Protein AF-A0A397BBJ2-F1 (afdb_m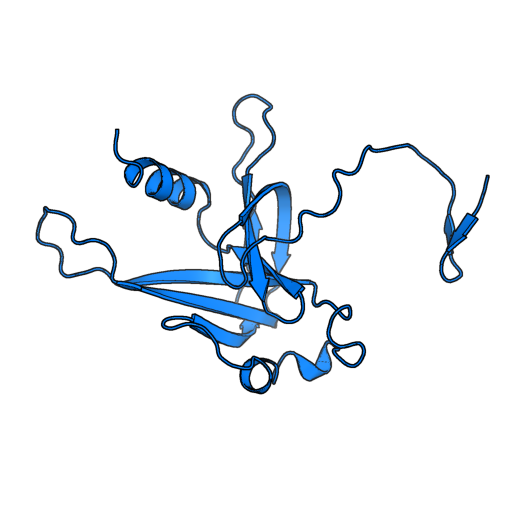onomer_lite)

Organism: Aphanomyces astaci (NCBI:txid112090)

Radius of gyration: 18.51 Å; chains: 1; bounding box: 41×56×40 Å

Structure (mmCIF, N/CA/C/O backbone):
data_AF-A0A397BBJ2-F1
#
_entry.id   AF-A0A397BBJ2-F1
#
loop_
_atom_site.group_PDB
_atom_site.id
_atom_site.type_symbol
_atom_site.label_atom_id
_atom_site.label_alt_id
_atom_site.label_comp_id
_atom_site.label_asym_id
_atom_site.label_entity_id
_atom_site.label_seq_id
_atom_site.pdbx_PDB_ins_code
_atom_site.Cartn_x
_atom_site.Cartn_y
_atom_site.Cartn_z
_atom_site.occupancy
_atom_site.B_iso_or_equiv
_atom_site.auth_seq_id
_atom_site.auth_comp_id
_atom_site.auth_asym_id
_atom_site.auth_atom_id
_atom_site.pdbx_PDB_model_num
ATOM 1 N N . ALA A 1 1 ? 27.939 -26.250 2.312 1.00 69.88 1 ALA A N 1
ATOM 2 C CA . ALA A 1 1 ? 27.450 -26.819 3.583 1.00 69.88 1 ALA A CA 1
ATOM 3 C C . ALA A 1 1 ? 25.948 -26.593 3.671 1.00 69.88 1 ALA A C 1
ATOM 5 O O . ALA A 1 1 ? 25.518 -25.466 3.434 1.00 69.88 1 ALA A O 1
ATOM 6 N N . ILE A 1 2 ? 25.177 -27.648 3.947 1.00 67.94 2 ILE A N 1
ATOM 7 C CA . ILE A 1 2 ? 23.738 -27.548 4.222 1.00 67.94 2 ILE A CA 1
ATOM 8 C C . ILE A 1 2 ? 23.591 -26.908 5.604 1.00 67.94 2 ILE A C 1
ATOM 10 O O . ILE A 1 2 ? 24.238 -27.350 6.552 1.00 67.94 2 ILE A O 1
ATOM 14 N N . LYS A 1 3 ? 22.797 -25.843 5.713 1.00 76.75 3 LYS A N 1
ATOM 15 C CA . LYS A 1 3 ? 22.460 -25.204 6.990 1.00 76.75 3 LYS A CA 1
ATOM 16 C C . LYS A 1 3 ? 20.974 -25.380 7.251 1.00 76.75 3 LYS A C 1
ATOM 18 O O . LYS A 1 3 ? 20.169 -25.153 6.354 1.00 76.75 3 LYS A O 1
ATOM 23 N N . ASN A 1 4 ? 20.618 -25.762 8.470 1.00 69.50 4 ASN A N 1
ATOM 24 C CA . ASN A 1 4 ? 19.226 -25.789 8.894 1.00 69.50 4 ASN A CA 1
ATOM 25 C C . ASN A 1 4 ? 18.835 -24.394 9.407 1.00 69.50 4 ASN A C 1
ATOM 27 O O . ASN A 1 4 ? 19.486 -23.870 10.311 1.00 69.50 4 ASN A O 1
ATOM 31 N N . VAL A 1 5 ? 17.817 -23.778 8.803 1.00 64.94 5 VAL A N 1
ATOM 32 C CA . VAL A 1 5 ? 17.257 -22.489 9.236 1.00 64.94 5 VAL A CA 1
ATOM 33 C C . VAL A 1 5 ? 15.752 -22.665 9.383 1.00 64.94 5 VAL A C 1
ATOM 35 O O . VAL A 1 5 ? 15.060 -22.918 8.400 1.00 64.94 5 VAL A O 1
ATOM 38 N N . GLY A 1 6 ? 15.244 -22.576 10.615 1.00 69.44 6 GLY A N 1
ATOM 39 C CA . GLY A 1 6 ? 13.812 -22.731 10.894 1.00 69.44 6 GLY A CA 1
ATOM 40 C C . GLY A 1 6 ? 13.233 -24.087 10.469 1.00 69.44 6 GLY A C 1
ATOM 41 O O . GLY A 1 6 ? 12.090 -24.143 10.031 1.00 69.44 6 GLY A O 1
ATOM 42 N N . GLY A 1 7 ? 14.022 -25.168 10.529 1.00 67.94 7 GLY A N 1
ATOM 43 C CA . GLY A 1 7 ? 13.600 -26.507 10.102 1.00 67.94 7 GLY A CA 1
ATOM 44 C C . GLY A 1 7 ? 13.775 -26.785 8.605 1.00 67.94 7 GLY A C 1
ATOM 45 O O . GLY A 1 7 ? 13.580 -27.920 8.177 1.00 67.94 7 GLY A O 1
ATOM 46 N N . ILE A 1 8 ? 14.195 -25.797 7.808 1.00 57.84 8 ILE A N 1
ATOM 47 C CA . ILE A 1 8 ? 14.436 -25.959 6.371 1.00 57.84 8 ILE A CA 1
ATOM 48 C C . ILE A 1 8 ? 15.926 -26.189 6.131 1.00 57.84 8 ILE A C 1
ATOM 50 O O . ILE A 1 8 ? 16.771 -25.371 6.503 1.00 57.84 8 ILE A O 1
ATOM 54 N N 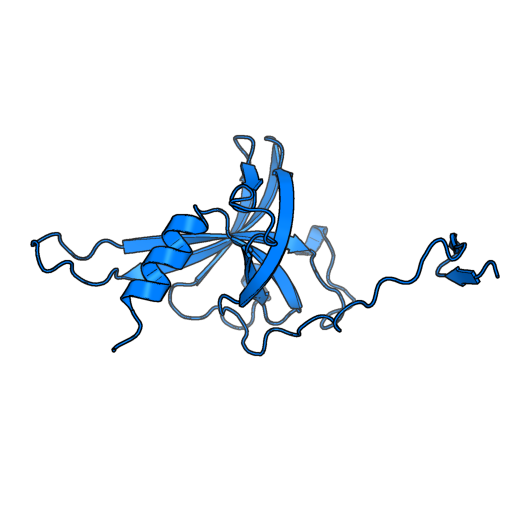. ASN A 1 9 ? 16.251 -27.298 5.466 1.00 71.88 9 ASN A N 1
ATOM 55 C CA . ASN A 1 9 ? 17.603 -27.566 4.993 1.00 71.88 9 ASN A CA 1
ATOM 56 C C . ASN A 1 9 ? 17.900 -26.684 3.778 1.00 71.88 9 ASN A C 1
ATOM 58 O O . ASN A 1 9 ? 17.388 -26.906 2.683 1.00 71.88 9 ASN A O 1
ATOM 62 N N . MET A 1 10 ? 18.740 -25.675 3.975 1.00 67.56 10 MET A N 1
ATOM 63 C CA . MET A 1 10 ? 19.158 -24.740 2.940 1.00 67.56 10 MET A CA 1
ATOM 64 C C . MET A 1 10 ? 20.553 -25.096 2.429 1.00 67.56 10 MET A C 1
ATOM 66 O O . MET A 1 10 ? 21.493 -25.265 3.209 1.00 67.56 10 MET A O 1
ATOM 70 N N . THR A 1 11 ? 20.707 -25.153 1.106 1.00 81.69 11 THR A N 1
ATOM 71 C CA . THR A 1 11 ? 22.013 -25.266 0.443 1.00 81.69 11 THR A CA 1
ATOM 72 C C . THR A 1 11 ? 22.393 -23.911 -0.141 1.00 81.69 11 THR A C 1
ATOM 74 O O . THR A 1 11 ? 21.579 -23.260 -0.790 1.00 81.69 11 THR A O 1
ATOM 77 N N . LEU A 1 12 ? 23.631 -23.469 0.088 1.00 76.06 12 LEU A N 1
ATOM 78 C CA . LEU A 1 12 ? 24.152 -22.245 -0.521 1.00 76.06 12 LEU A CA 1
ATOM 79 C C . LEU A 1 12 ? 24.271 -22.438 -2.042 1.00 76.06 12 LEU A C 1
ATOM 81 O O . LEU A 1 12 ? 25.180 -23.127 -2.493 1.00 76.06 12 LEU A O 1
ATOM 85 N N . VAL A 1 13 ? 23.376 -21.815 -2.810 1.00 77.88 13 VAL A N 1
ATOM 86 C CA . VAL A 1 13 ? 23.374 -21.863 -4.288 1.00 77.88 13 VAL A CA 1
ATOM 87 C C . VAL A 1 13 ? 24.078 -20.668 -4.941 1.00 77.88 13 VAL A C 1
ATOM 89 O O . VAL A 1 13 ? 24.382 -20.697 -6.126 1.00 77.88 13 VAL A O 1
ATOM 92 N N . GLY A 1 14 ? 24.377 -19.620 -4.172 1.00 64.00 14 GLY A N 1
ATOM 93 C CA . GLY A 1 14 ? 25.063 -18.425 -4.654 1.00 64.00 14 GLY A CA 1
ATOM 94 C C . GLY A 1 14 ? 25.200 -17.378 -3.555 1.00 64.00 14 GLY A C 1
ATOM 95 O O . GLY A 1 14 ? 24.486 -17.416 -2.553 1.00 64.00 14 GLY A O 1
ATOM 96 N N . ARG A 1 15 ? 26.141 -16.446 -3.726 1.00 69.12 15 ARG A N 1
ATOM 97 C CA . ARG A 1 15 ? 26.274 -15.268 -2.864 1.00 69.12 15 ARG A CA 1
ATOM 98 C C . ARG A 1 15 ? 25.802 -14.057 -3.648 1.00 69.12 15 ARG A C 1
ATOM 100 O O . ARG A 1 15 ? 26.448 -13.663 -4.610 1.00 69.12 15 ARG A O 1
ATOM 107 N N . VAL A 1 16 ? 24.688 -13.481 -3.222 1.00 55.66 16 VAL A N 1
ATOM 108 C CA . VAL A 1 16 ? 24.248 -12.175 -3.702 1.00 55.66 16 VAL A CA 1
ATOM 109 C C . VAL A 1 16 ? 24.653 -11.170 -2.629 1.00 55.66 16 VAL A C 1
ATOM 111 O O . VAL A 1 16 ? 24.236 -11.347 -1.482 1.00 55.66 16 VAL A O 1
ATOM 114 N N . PRO A 1 17 ? 25.481 -10.157 -2.933 1.00 57.28 17 PRO A N 1
ATOM 115 C CA . PRO A 1 17 ? 25.671 -9.044 -2.020 1.00 57.28 17 PRO A CA 1
ATOM 116 C C . PRO A 1 17 ? 24.319 -8.347 -1.861 1.00 57.28 17 PRO A C 1
ATOM 118 O O . PRO A 1 17 ? 23.848 -7.641 -2.749 1.00 57.28 17 PRO A O 1
ATOM 121 N N . VAL A 1 18 ? 23.655 -8.616 -0.741 1.00 48.41 18 VAL A N 1
ATOM 122 C CA . VAL A 1 18 ? 22.422 -7.931 -0.376 1.00 48.41 18 VAL A CA 1
ATOM 123 C C . VAL A 1 18 ? 22.856 -6.619 0.252 1.00 48.41 18 VAL A C 1
ATOM 125 O O . VAL A 1 18 ? 23.469 -6.618 1.320 1.00 48.41 18 VAL A O 1
ATOM 128 N N . ALA A 1 19 ? 22.582 -5.499 -0.418 1.00 54.66 19 ALA A N 1
ATOM 129 C CA . ALA A 1 19 ? 22.616 -4.215 0.264 1.00 54.66 19 ALA A CA 1
ATOM 130 C C . ALA A 1 19 ? 21.663 -4.335 1.460 1.00 54.66 19 ALA A C 1
ATOM 132 O O . ALA A 1 19 ? 20.501 -4.701 1.273 1.00 54.66 19 ALA A O 1
ATOM 133 N N . VAL A 1 20 ? 22.190 -4.129 2.671 1.00 50.03 20 VAL A N 1
ATOM 134 C CA . VAL A 1 20 ? 21.449 -4.176 3.942 1.00 50.03 20 VAL A CA 1
ATOM 135 C C . VAL A 1 20 ? 20.073 -3.537 3.731 1.00 50.03 20 VAL A C 1
ATOM 137 O O . VAL A 1 20 ? 20.032 -2.481 3.090 1.00 50.03 20 VAL A O 1
ATOM 140 N N . PRO A 1 21 ? 18.959 -4.149 4.189 1.00 49.75 21 PRO A N 1
ATOM 141 C CA . PRO A 1 21 ? 17.642 -3.560 4.003 1.00 49.75 21 PRO A CA 1
ATOM 142 C C . PRO A 1 21 ? 17.692 -2.120 4.499 1.00 49.75 21 PRO A C 1
ATOM 144 O O . PRO A 1 21 ? 17.978 -1.856 5.664 1.00 49.75 21 PRO A O 1
ATOM 147 N N . ILE A 1 22 ? 17.504 -1.195 3.562 1.00 50.03 22 ILE A N 1
ATOM 148 C CA . ILE A 1 22 ? 17.453 0.233 3.830 1.00 50.03 22 ILE A CA 1
ATOM 149 C C . ILE A 1 22 ? 16.234 0.424 4.717 1.00 50.03 22 ILE A C 1
ATOM 151 O O . ILE A 1 22 ? 15.109 0.420 4.218 1.00 50.03 22 ILE A O 1
ATOM 155 N N . THR A 1 23 ? 16.442 0.540 6.027 1.00 50.97 23 THR A N 1
ATOM 156 C CA . THR A 1 23 ? 15.413 1.059 6.918 1.00 50.97 23 THR A CA 1
ATOM 157 C C . THR A 1 23 ? 15.077 2.447 6.376 1.00 50.97 23 THR A C 1
ATOM 159 O O . THR A 1 23 ? 15.965 3.306 6.354 1.00 50.97 23 THR A O 1
ATOM 162 N N . PRO A 1 24 ? 13.869 2.691 5.838 1.00 54.56 24 PRO A N 1
ATOM 163 C CA . PRO A 1 24 ? 13.501 4.021 5.404 1.00 54.56 24 PRO A CA 1
ATOM 164 C C . PRO A 1 24 ? 13.671 4.958 6.589 1.00 54.56 24 PRO A C 1
ATOM 166 O O . PRO A 1 24 ? 13.173 4.730 7.687 1.00 54.56 24 PRO A O 1
ATOM 169 N N . THR A 1 25 ? 14.420 6.024 6.348 1.00 61.22 25 THR A N 1
ATOM 170 C CA . THR A 1 25 ? 14.823 6.984 7.374 1.00 61.22 25 THR A CA 1
ATOM 171 C C . THR A 1 25 ? 13.649 7.812 7.899 1.00 61.22 25 THR A C 1
ATOM 173 O O . THR A 1 25 ? 13.814 8.547 8.870 1.00 61.22 25 THR A O 1
ATOM 176 N N . LYS A 1 26 ? 12.463 7.710 7.274 1.00 83.00 26 LYS A N 1
ATOM 177 C CA . LYS A 1 26 ? 11.233 8.414 7.653 1.00 83.00 26 LYS A CA 1
ATOM 178 C C . LYS A 1 26 ? 9.993 7.543 7.421 1.00 83.00 26 LYS A C 1
ATOM 180 O O . LYS A 1 26 ? 9.799 7.012 6.328 1.00 83.00 26 LYS A O 1
ATOM 185 N N . LEU A 1 27 ? 9.139 7.457 8.439 1.00 89.94 27 LEU A N 1
ATOM 186 C CA . LEU A 1 27 ? 7.821 6.822 8.356 1.00 89.94 27 LEU A CA 1
ATOM 187 C C . LEU A 1 27 ? 6.884 7.652 7.475 1.00 89.94 27 LEU A C 1
ATOM 189 O O . LEU A 1 27 ? 6.979 8.881 7.458 1.00 89.94 27 LEU A O 1
ATOM 193 N N . TYR A 1 28 ? 5.981 6.989 6.751 1.00 90.94 28 TYR A N 1
ATOM 194 C CA . TYR A 1 28 ? 5.006 7.626 5.855 1.00 90.94 28 TYR A CA 1
ATOM 195 C C . TYR A 1 28 ? 5.633 8.555 4.801 1.00 90.94 28 TYR A C 1
ATOM 197 O O . TYR A 1 28 ? 4.994 9.484 4.302 1.00 90.94 28 TYR A O 1
ATOM 205 N N . ALA A 1 29 ? 6.894 8.304 4.446 1.00 90.44 29 ALA A N 1
ATOM 206 C CA . ALA A 1 29 ? 7.622 9.038 3.426 1.00 90.44 29 ALA A CA 1
ATOM 207 C C . ALA A 1 29 ? 7.954 8.109 2.247 1.00 90.44 29 ALA A C 1
ATOM 209 O O . ALA A 1 29 ? 8.479 7.014 2.470 1.00 90.44 29 ALA A O 1
ATOM 210 N N . PRO A 1 30 ? 7.674 8.526 0.999 1.00 90.00 30 PRO A N 1
ATOM 211 C CA . PRO A 1 30 ? 8.078 7.790 -0.193 1.00 90.00 30 PRO A CA 1
ATOM 212 C C . PRO A 1 30 ? 9.587 7.552 -0.233 1.00 90.00 30 PRO A C 1
ATOM 214 O O . PRO A 1 30 ? 10.377 8.493 -0.153 1.00 90.00 30 PRO A O 1
ATOM 217 N N . ASN A 1 31 ? 9.975 6.292 -0.393 1.00 89.00 31 ASN A N 1
ATOM 218 C CA . ASN A 1 31 ? 11.343 5.863 -0.622 1.00 89.00 31 ASN A CA 1
ATOM 219 C C . ASN A 1 31 ? 11.456 5.221 -2.010 1.00 89.00 31 ASN A C 1
ATOM 221 O O . ASN A 1 31 ? 10.629 4.385 -2.392 1.00 89.00 31 ASN A O 1
ATOM 225 N N . LEU A 1 32 ? 12.477 5.624 -2.766 1.00 87.56 32 LEU A N 1
ATOM 226 C CA . LEU A 1 32 ? 12.770 5.071 -4.082 1.00 87.56 32 LEU A CA 1
ATOM 227 C C . LEU A 1 32 ? 13.670 3.853 -3.919 1.00 87.56 32 LEU A C 1
ATOM 229 O O . LEU A 1 32 ? 14.759 3.938 -3.357 1.00 87.56 32 LEU A O 1
ATOM 233 N N . VAL A 1 33 ? 13.223 2.720 -4.445 1.00 84.94 33 VAL A N 1
ATOM 234 C CA . VAL A 1 33 ? 13.967 1.461 -4.393 1.00 84.94 33 VAL A CA 1
ATOM 235 C C . VAL A 1 33 ? 14.233 0.953 -5.798 1.00 84.94 33 VAL A C 1
ATOM 237 O O . VAL A 1 33 ? 13.347 0.959 -6.653 1.00 84.94 33 VAL A O 1
ATOM 240 N N . ILE A 1 34 ? 15.457 0.491 -6.033 1.00 83.50 34 ILE A N 1
ATOM 241 C CA . ILE A 1 34 ? 15.824 -0.173 -7.279 1.00 83.50 34 ILE A CA 1
ATOM 242 C C . ILE A 1 34 ? 15.307 -1.610 -7.209 1.00 83.50 34 ILE A C 1
ATOM 244 O O . ILE A 1 34 ? 15.782 -2.406 -6.401 1.00 83.50 34 ILE A O 1
ATOM 248 N N . ARG A 1 35 ? 14.308 -1.939 -8.028 1.00 77.75 35 ARG A N 1
ATOM 249 C CA . ARG A 1 35 ? 13.703 -3.274 -8.084 1.00 77.75 35 ARG A CA 1
ATOM 250 C C . ARG A 1 35 ? 12.940 -3.485 -9.382 1.00 77.75 35 ARG A C 1
ATOM 252 O O . ARG A 1 35 ? 12.398 -2.533 -9.935 1.00 77.75 35 ARG A O 1
ATOM 259 N N . ASN A 1 36 ? 12.815 -4.740 -9.797 1.00 79.19 36 ASN A N 1
ATOM 260 C CA . ASN A 1 36 ? 11.907 -5.160 -10.860 1.00 79.19 36 ASN A CA 1
ATOM 261 C C . ASN A 1 36 ? 10.798 -6.015 -10.243 1.00 79.19 36 ASN A C 1
ATOM 263 O O . ASN A 1 36 ? 11.090 -7.065 -9.670 1.00 79.19 36 ASN A O 1
ATOM 267 N N . VAL A 1 37 ? 9.551 -5.549 -10.302 1.00 75.81 37 VAL A N 1
ATOM 268 C CA . VAL A 1 37 ? 8.408 -6.293 -9.765 1.00 75.81 37 VAL A CA 1
ATOM 269 C C . VAL A 1 37 ? 7.269 -6.331 -10.768 1.00 75.81 37 VAL A C 1
ATOM 271 O O . VAL A 1 37 ? 6.950 -5.329 -11.403 1.00 75.81 37 VAL A O 1
ATOM 274 N N . ASN A 1 38 ? 6.640 -7.497 -10.858 1.00 83.31 38 ASN A N 1
ATOM 275 C CA . ASN A 1 38 ? 5.343 -7.696 -11.479 1.00 83.31 38 ASN A CA 1
ATOM 276 C C . ASN A 1 38 ? 4.560 -8.650 -10.577 1.00 83.31 38 ASN A C 1
ATOM 278 O O . ASN A 1 38 ? 4.861 -9.842 -10.527 1.00 83.31 38 ASN A O 1
ATOM 282 N N . PHE A 1 39 ? 3.607 -8.120 -9.814 1.00 84.06 39 PHE A N 1
ATOM 283 C CA . PHE A 1 39 ? 2.711 -8.944 -9.012 1.00 84.06 39 PHE A CA 1
ATOM 284 C C . PHE A 1 39 ? 1.265 -8.498 -9.166 1.00 84.06 39 PHE A C 1
ATOM 286 O O . PHE A 1 39 ? 0.966 -7.320 -9.369 1.00 84.06 39 PHE A O 1
ATOM 293 N N . ILE A 1 40 ? 0.370 -9.475 -9.055 1.00 87.31 40 ILE A N 1
ATOM 294 C CA . ILE A 1 40 ? -1.064 -9.302 -9.249 1.00 87.31 40 ILE A CA 1
ATOM 295 C C . ILE A 1 40 ? -1.763 -9.642 -7.942 1.00 87.31 40 ILE A C 1
ATOM 297 O O . ILE A 1 40 ? -1.695 -10.775 -7.467 1.00 87.31 40 ILE A O 1
ATOM 301 N N . TRP A 1 41 ? -2.476 -8.670 -7.387 1.00 90.19 41 TRP A N 1
ATOM 302 C CA . TRP A 1 41 ? -3.489 -8.931 -6.377 1.00 90.19 41 TRP A CA 1
ATOM 303 C C . TRP A 1 41 ? -4.784 -9.290 -7.082 1.00 90.19 41 TRP A C 1
ATOM 305 O O . TRP A 1 41 ? -5.312 -8.483 -7.844 1.00 90.19 41 TRP A O 1
ATOM 315 N N . LYS A 1 42 ? -5.288 -10.499 -6.847 1.00 92.75 42 LYS A N 1
ATOM 316 C CA . LYS A 1 42 ? -6.488 -10.979 -7.527 1.00 92.75 42 LYS A CA 1
ATOM 317 C C . LYS A 1 42 ? -7.750 -10.315 -6.991 1.00 92.75 42 LYS A C 1
ATOM 319 O O . LYS A 1 42 ? -7.854 -9.979 -5.808 1.00 92.75 42 LYS A O 1
ATOM 324 N N . ALA A 1 43 ? -8.733 -10.153 -7.870 1.00 93.56 43 ALA A N 1
ATOM 325 C CA . ALA A 1 43 ? -10.090 -9.827 -7.472 1.00 93.56 43 ALA A CA 1
ATOM 326 C C . ALA A 1 43 ? -10.557 -10.807 -6.382 1.00 93.56 43 ALA A C 1
ATOM 328 O O . ALA A 1 43 ? -10.259 -12.000 -6.407 1.00 93.56 43 ALA A O 1
ATOM 329 N N . GLY A 1 44 ? -11.256 -10.287 -5.380 1.00 92.31 44 GLY A N 1
ATOM 330 C CA . GLY A 1 44 ? -11.661 -11.044 -4.205 1.00 92.31 44 GLY A CA 1
ATOM 331 C C . GLY A 1 44 ? -10.596 -11.140 -3.110 1.00 92.31 44 GLY A C 1
ATOM 332 O O . GLY A 1 44 ? -10.963 -11.464 -1.983 1.00 92.31 44 GLY A O 1
ATOM 333 N N . SER A 1 45 ? -9.322 -10.815 -3.348 1.00 92.56 45 SER A N 1
ATOM 334 C CA . SER A 1 45 ? -8.322 -10.768 -2.274 1.00 92.56 45 SER A CA 1
ATOM 335 C C . SER A 1 45 ? -8.602 -9.620 -1.298 1.00 92.56 45 SER A C 1
ATOM 337 O O . SER A 1 45 ? -9.098 -8.555 -1.678 1.00 92.56 45 SER A O 1
ATOM 339 N N . ARG A 1 46 ? -8.279 -9.829 -0.017 1.00 94.25 46 ARG A N 1
ATOM 340 C CA . ARG A 1 46 ? -8.286 -8.763 0.991 1.00 94.25 46 ARG A CA 1
ATOM 341 C C . ARG A 1 46 ? -6.977 -7.985 0.883 1.00 94.25 46 ARG A C 1
ATOM 343 O O . ARG A 1 46 ? -5.923 -8.567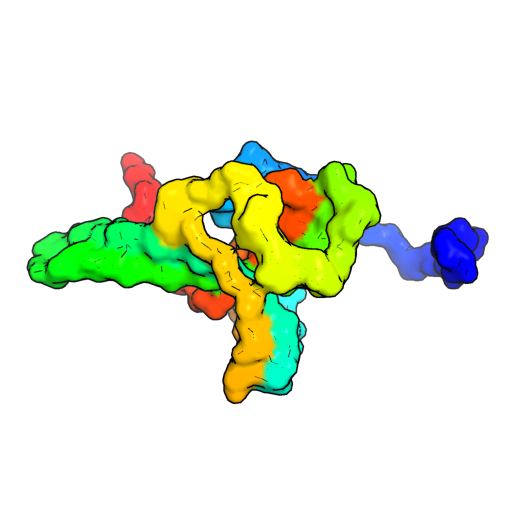 1.094 1.00 94.25 46 ARG A O 1
ATOM 350 N N . ALA A 1 47 ? -7.064 -6.703 0.558 1.00 94.88 47 ALA A N 1
ATOM 351 C CA . ALA A 1 47 ? -5.937 -5.790 0.445 1.00 94.88 47 ALA A CA 1
ATOM 352 C C . ALA A 1 47 ? -5.970 -4.749 1.565 1.00 94.88 47 ALA A C 1
ATOM 354 O O . ALA A 1 47 ? -7.037 -4.352 2.037 1.00 94.88 47 ALA A O 1
ATOM 355 N N . PHE A 1 48 ? -4.786 -4.285 1.944 1.00 96.56 48 PHE A N 1
ATOM 356 C CA . PHE A 1 48 ? -4.580 -3.265 2.965 1.00 96.56 48 PHE A CA 1
ATOM 357 C C . PHE A 1 48 ? -3.904 -2.075 2.302 1.00 96.56 48 PHE A C 1
ATOM 359 O O . PHE A 1 48 ? -2.852 -2.238 1.682 1.00 96.56 48 PHE A O 1
ATOM 366 N N . ILE A 1 49 ? -4.538 -0.911 2.346 1.00 96.88 49 ILE A N 1
ATOM 367 C CA . ILE A 1 49 ? -4.177 0.228 1.508 1.00 96.88 49 ILE A CA 1
ATOM 368 C C . ILE A 1 49 ? -3.970 1.454 2.380 1.00 96.88 49 ILE A C 1
ATOM 370 O O . ILE A 1 49 ? -4.858 1.845 3.134 1.00 96.88 49 ILE A O 1
ATOM 374 N N . LEU A 1 50 ? -2.818 2.094 2.208 1.00 96.94 50 LEU A N 1
ATOM 375 C CA . LEU A 1 50 ? -2.596 3.463 2.640 1.00 96.94 50 LEU A CA 1
ATOM 376 C C . LEU A 1 50 ? -2.935 4.410 1.495 1.00 96.94 50 LEU A C 1
ATOM 378 O O . LEU A 1 50 ? -2.522 4.214 0.352 1.00 96.94 50 LEU A O 1
ATOM 382 N N . THR A 1 51 ? -3.689 5.449 1.809 1.00 95.88 51 THR A N 1
ATOM 383 C CA . THR A 1 51 ? -4.043 6.516 0.884 1.00 95.88 51 THR A CA 1
ATOM 384 C C . THR A 1 51 ? -3.489 7.820 1.428 1.00 95.88 51 THR A C 1
ATOM 386 O O . THR A 1 51 ? -3.729 8.145 2.585 1.00 95.88 51 THR A O 1
ATOM 389 N N . ARG A 1 52 ? -2.788 8.581 0.589 1.00 93.38 52 ARG A N 1
ATOM 390 C CA . ARG A 1 52 ? -2.370 9.954 0.870 1.00 93.38 52 ARG A CA 1
ATOM 391 C C . ARG A 1 52 ? -3.140 10.897 -0.043 1.00 93.38 52 ARG A C 1
ATOM 393 O O . ARG A 1 52 ? -3.037 10.800 -1.264 1.00 93.38 52 ARG A O 1
ATOM 400 N N . GLU A 1 53 ? -3.891 11.814 0.543 1.00 91.25 53 GLU A N 1
ATOM 401 C CA . GLU A 1 53 ? -4.578 12.891 -0.160 1.00 91.25 53 GLU A CA 1
ATOM 402 C C . GLU A 1 53 ? -3.901 14.221 0.154 1.00 91.25 53 GLU A C 1
ATOM 404 O O . GLU A 1 53 ? -3.736 14.595 1.314 1.00 91.25 53 GLU A O 1
ATOM 409 N N . GLN A 1 54 ? -3.495 14.931 -0.895 1.00 82.75 54 GLN A N 1
ATOM 410 C CA . GLN A 1 54 ? -2.858 16.240 -0.795 1.00 82.75 54 GLN A CA 1
ATOM 411 C C . GLN A 1 54 ? -3.510 17.216 -1.757 1.00 82.75 54 GLN A C 1
ATOM 413 O O . GLN A 1 54 ? -4.000 16.834 -2.821 1.00 82.75 54 GLN A O 1
ATOM 418 N N . GLU A 1 55 ? -3.474 18.491 -1.402 1.00 74.06 55 GLU A N 1
ATOM 419 C CA . GLU A 1 55 ? -3.796 19.554 -2.338 1.00 74.06 55 GLU A CA 1
ATOM 420 C C . GLU A 1 55 ? -2.680 19.634 -3.389 1.00 74.06 55 GLU A C 1
ATOM 422 O O . GLU A 1 55 ? -1.496 19.720 -3.056 1.00 74.06 55 GLU A O 1
ATOM 427 N N . GLY A 1 56 ? -3.035 19.497 -4.667 1.00 63.75 56 GLY A N 1
ATOM 428 C CA . GLY A 1 56 ? -2.074 19.627 -5.754 1.00 63.75 56 GLY A CA 1
ATOM 429 C C . GLY A 1 56 ? -1.575 21.063 -5.860 1.00 63.75 56 GLY A C 1
ATOM 430 O O . GLY A 1 56 ? -2.308 22.009 -5.568 1.00 63.75 56 GLY A O 1
ATOM 431 N N . LYS A 1 57 ? -0.329 21.241 -6.314 1.00 55.00 57 LYS A N 1
ATOM 432 C CA . LYS A 1 57 ? 0.158 22.575 -6.681 1.00 55.00 57 LYS A CA 1
ATOM 433 C C . LYS A 1 57 ? -0.767 23.158 -7.752 1.00 55.00 57 LYS A C 1
ATOM 435 O O . LYS A 1 57 ? -1.055 22.489 -8.742 1.00 55.00 57 LYS A O 1
ATOM 440 N N . ARG A 1 58 ? -1.212 24.399 -7.547 1.00 50.09 58 ARG A N 1
ATOM 441 C CA . ARG A 1 58 ? -1.967 25.172 -8.538 1.00 50.09 58 ARG A CA 1
ATOM 442 C C . ARG A 1 58 ? -1.131 25.243 -9.816 1.00 50.09 58 ARG A C 1
ATOM 444 O O . ARG A 1 58 ? -0.038 25.801 -9.795 1.00 50.09 58 ARG A O 1
ATOM 451 N N . CYS A 1 59 ? -1.610 24.651 -10.904 1.00 47.41 59 CYS A N 1
ATOM 452 C CA . CYS A 1 59 ? -1.041 24.929 -12.215 1.00 47.41 59 CYS A CA 1
ATOM 453 C C . CYS A 1 59 ? -1.376 26.391 -12.549 1.00 47.41 59 CYS A C 1
ATOM 455 O O . CYS A 1 59 ? -2.506 26.820 -12.320 1.00 47.41 59 CYS A O 1
ATOM 457 N N . GLU A 1 60 ? -0.419 27.163 -13.074 1.00 48.81 60 GLU A N 1
ATOM 458 C CA . GLU A 1 60 ? -0.627 28.573 -13.471 1.00 48.81 60 GLU A CA 1
ATOM 459 C C . GLU A 1 60 ? -1.799 28.741 -14.459 1.00 48.81 60 GLU A C 1
ATOM 461 O O . GLU A 1 60 ? -2.413 29.800 -14.549 1.00 48.81 60 GLU A O 1
ATOM 466 N N . SER A 1 61 ? -2.188 27.657 -15.128 1.00 50.56 61 SER A N 1
ATOM 467 C CA . SER A 1 61 ? -3.365 27.540 -15.982 1.00 50.56 61 SER A CA 1
ATOM 468 C C . SER A 1 61 ? -4.667 27.311 -15.197 1.00 50.56 61 SER A C 1
ATOM 470 O O . SER A 1 61 ? -5.327 26.310 -15.426 1.00 50.56 61 SER A O 1
ATOM 472 N N . GLY A 1 62 ? -5.037 28.193 -14.262 1.00 46.00 62 GLY A N 1
ATOM 473 C CA . GLY A 1 62 ? -6.425 28.397 -13.788 1.00 46.00 62 GLY A CA 1
ATOM 474 C C . GLY A 1 62 ? -7.224 27.224 -13.181 1.00 46.00 62 GLY A C 1
ATOM 475 O O . GLY A 1 62 ? -8.329 27.457 -12.698 1.00 46.00 62 GLY A O 1
ATOM 476 N N . ASP A 1 63 ? -6.705 25.999 -13.163 1.00 53.53 63 ASP A N 1
ATOM 477 C CA . ASP A 1 63 ? -7.434 24.809 -12.735 1.00 53.53 63 ASP A CA 1
ATOM 478 C C . ASP A 1 63 ? -7.459 24.779 -11.200 1.00 53.53 63 ASP A C 1
ATOM 480 O O . ASP A 1 63 ? -6.414 24.806 -10.536 1.00 53.53 63 ASP A O 1
ATOM 484 N N . ALA A 1 64 ? -8.661 24.817 -10.620 1.00 51.00 64 ALA A N 1
ATOM 485 C CA . ALA A 1 64 ? -8.858 24.823 -9.173 1.00 51.00 64 ALA A CA 1
ATOM 486 C C . ALA A 1 64 ? -8.107 23.642 -8.533 1.00 51.00 64 ALA A C 1
ATOM 488 O O . ALA A 1 64 ? -8.150 22.530 -9.057 1.00 51.00 64 ALA A O 1
ATOM 489 N N . GLY A 1 65 ? -7.403 23.900 -7.421 1.00 54.25 65 GLY A N 1
ATOM 490 C CA . GLY A 1 65 ? -6.450 22.992 -6.769 1.00 54.25 65 GLY A CA 1
ATOM 491 C C . GLY A 1 65 ? -6.854 21.520 -6.835 1.00 54.25 65 GLY A C 1
ATOM 492 O O . GLY A 1 65 ? -7.693 21.040 -6.072 1.00 54.25 65 GLY A O 1
ATOM 493 N N . ARG A 1 66 ? -6.260 20.782 -7.777 1.00 64.38 66 ARG A N 1
ATOM 494 C CA . ARG A 1 66 ? -6.594 19.377 -8.001 1.00 64.38 66 ARG A CA 1
ATOM 495 C C . ARG A 1 66 ? -6.095 18.563 -6.813 1.00 64.38 66 ARG A C 1
ATOM 497 O O . ARG A 1 66 ? -4.890 18.454 -6.610 1.00 64.38 66 ARG A O 1
ATOM 504 N N . ARG A 1 67 ? -6.995 17.956 -6.033 1.00 70.44 67 ARG A N 1
ATOM 505 C CA . ARG A 1 67 ? -6.603 16.991 -4.991 1.00 70.44 67 ARG A CA 1
ATOM 506 C C . ARG A 1 67 ? -5.891 15.807 -5.649 1.00 70.44 67 ARG A C 1
ATOM 508 O O . ARG A 1 67 ? -6.462 15.133 -6.508 1.00 70.44 67 ARG A O 1
ATOM 515 N N . VAL A 1 68 ? -4.646 15.556 -5.256 1.00 81.88 68 VAL A N 1
ATOM 516 C CA . VAL A 1 68 ? -3.859 14.404 -5.703 1.00 81.88 68 VAL A CA 1
ATOM 517 C C . VAL A 1 68 ? -4.035 13.286 -4.686 1.00 81.88 68 VAL A C 1
ATOM 519 O O . VAL A 1 68 ? -3.792 13.473 -3.493 1.00 81.88 68 VAL A O 1
ATOM 522 N N . LYS A 1 69 ? -4.471 12.121 -5.169 1.00 89.81 69 LYS A N 1
ATOM 523 C CA . LYS A 1 69 ? -4.665 10.912 -4.370 1.00 89.81 69 LYS A CA 1
ATOM 524 C C . LYS A 1 69 ? -3.627 9.869 -4.756 1.00 89.81 69 LYS A C 1
ATOM 526 O O . LYS A 1 69 ? -3.630 9.364 -5.876 1.00 89.81 69 LYS A O 1
ATOM 531 N N . GLU A 1 70 ? -2.756 9.539 -3.817 1.00 92.81 70 GLU A N 1
ATOM 532 C CA . GLU A 1 70 ? -1.753 8.487 -3.942 1.00 92.81 70 GLU A CA 1
ATOM 533 C C . GLU A 1 70 ? -2.200 7.274 -3.132 1.00 92.81 70 GLU A C 1
ATOM 535 O O . GLU A 1 70 ? -2.649 7.421 -1.997 1.00 92.81 70 GLU A O 1
ATOM 540 N N . GLN A 1 71 ? -2.075 6.074 -3.695 1.00 95.31 71 GLN A N 1
ATOM 541 C CA . GLN A 1 71 ? -2.438 4.840 -3.002 1.00 95.31 71 GLN A CA 1
ATOM 542 C C . GLN A 1 71 ? -1.260 3.878 -2.966 1.00 95.31 71 GLN A C 1
ATOM 544 O O . GLN A 1 71 ? -0.534 3.736 -3.950 1.00 95.31 71 GLN A O 1
ATOM 549 N N . TYR A 1 72 ? -1.108 3.202 -1.835 1.00 95.81 72 TYR A N 1
ATOM 550 C CA . TYR A 1 72 ? -0.040 2.257 -1.561 1.00 95.81 72 TYR A CA 1
ATOM 551 C C . TYR A 1 72 ? -0.653 0.975 -0.996 1.00 95.81 72 TYR A C 1
ATOM 553 O O . TYR A 1 72 ? -1.377 1.027 -0.006 1.00 95.81 72 TYR A O 1
ATOM 561 N N . ILE A 1 73 ? -0.382 -0.174 -1.610 1.00 95.81 73 ILE A N 1
ATOM 562 C CA . ILE A 1 73 ? -0.860 -1.483 -1.149 1.00 95.81 73 ILE A CA 1
ATOM 563 C C . ILE A 1 73 ? 0.192 -2.160 -0.278 1.00 95.81 73 ILE A C 1
ATOM 565 O O . ILE A 1 73 ? 1.377 -2.143 -0.612 1.00 95.81 73 ILE A O 1
ATOM 569 N N . MET A 1 74 ? -0.222 -2.765 0.831 1.00 95.44 74 MET A N 1
ATOM 570 C CA . MET A 1 74 ? 0.679 -3.490 1.722 1.00 95.44 74 MET A CA 1
ATOM 571 C C . MET A 1 74 ? 1.287 -4.684 0.989 1.00 95.44 74 MET A C 1
ATOM 573 O O . MET A 1 74 ? 0.572 -5.565 0.525 1.00 95.44 74 MET A O 1
ATOM 577 N N . GLN A 1 75 ? 2.612 -4.707 0.896 1.00 91.00 75 GLN A N 1
ATOM 578 C CA . GLN A 1 75 ? 3.382 -5.815 0.336 1.00 91.00 75 GLN A CA 1
ATOM 579 C C . GLN A 1 75 ? 3.700 -6.853 1.416 1.00 91.00 75 GLN A C 1
ATOM 581 O O . GLN A 1 75 ? 3.674 -8.051 1.153 1.00 91.00 75 GLN A O 1
ATOM 586 N N . SER A 1 76 ? 4.023 -6.390 2.622 1.00 91.12 76 SER A N 1
ATOM 587 C CA . SER A 1 76 ? 4.380 -7.248 3.747 1.00 91.12 76 SER A CA 1
ATOM 588 C C . SER A 1 76 ? 4.051 -6.560 5.063 1.00 91.12 76 SER A C 1
ATOM 590 O O . SER A 1 76 ? 4.374 -5.382 5.238 1.00 91.12 76 SER A O 1
ATOM 592 N N . TYR A 1 77 ? 3.458 -7.309 5.990 1.00 91.94 77 TYR A N 1
ATOM 593 C CA . TYR A 1 77 ? 3.411 -6.908 7.390 1.00 91.94 77 TYR A CA 1
ATOM 594 C C . TYR A 1 77 ? 4.685 -7.378 8.107 1.00 91.94 77 TYR A C 1
ATOM 596 O O . TYR A 1 77 ? 5.275 -8.386 7.713 1.00 91.94 77 TYR A O 1
ATOM 604 N N . SER A 1 78 ? 5.124 -6.641 9.123 1.00 90.31 78 SER A N 1
ATOM 605 C CA . SER A 1 78 ? 6.318 -6.948 9.913 1.00 90.31 78 SER A CA 1
ATOM 606 C C . SER A 1 78 ? 5.943 -7.238 11.359 1.00 90.31 78 SER A C 1
ATOM 608 O O . SER A 1 78 ? 5.037 -6.633 11.920 1.00 90.31 78 SER A O 1
ATOM 610 N N . GLN A 1 79 ? 6.666 -8.170 11.968 1.00 91.88 79 GLN A N 1
ATOM 611 C CA . GLN A 1 79 ? 6.553 -8.489 13.390 1.00 91.88 79 GLN A CA 1
ATOM 612 C C . GLN A 1 79 ? 7.690 -7.870 14.213 1.00 91.88 79 GLN A C 1
ATOM 614 O O . GLN A 1 79 ? 7.742 -8.060 15.415 1.00 91.88 79 GLN A O 1
ATOM 619 N N . GLN A 1 80 ? 8.594 -7.099 13.596 1.00 88.06 80 GLN A N 1
ATOM 620 C CA . GLN A 1 80 ? 9.788 -6.575 14.274 1.00 88.06 80 GLN A CA 1
ATOM 621 C C . GLN A 1 80 ? 9.468 -5.610 15.423 1.00 88.06 80 GLN A C 1
ATOM 623 O O . GLN A 1 80 ? 10.206 -5.565 16.403 1.00 88.06 80 GLN A O 1
ATOM 628 N N . VAL A 1 81 ? 8.392 -4.830 15.292 1.00 89.06 81 VAL A N 1
ATOM 629 C CA . VAL A 1 81 ? 7.941 -3.879 16.323 1.00 89.06 81 VAL A CA 1
ATOM 630 C C . VAL A 1 81 ? 6.880 -4.503 17.226 1.00 89.06 81 VAL A C 1
ATOM 632 O O . VAL A 1 81 ? 6.883 -4.278 18.432 1.00 89.06 81 VAL A O 1
ATOM 635 N N . ASP A 1 82 ? 5.987 -5.306 16.650 1.00 88.12 82 ASP A N 1
ATOM 636 C CA . ASP A 1 82 ? 4.970 -6.050 17.385 1.00 88.12 82 ASP A CA 1
ATOM 637 C C . ASP A 1 82 ? 4.926 -7.508 16.921 1.00 88.12 82 ASP A C 1
ATOM 639 O O . ASP A 1 82 ? 4.353 -7.833 15.879 1.00 88.12 82 ASP A O 1
ATOM 643 N N . ASN A 1 83 ? 5.469 -8.396 17.753 1.00 91.19 83 ASN A N 1
ATOM 644 C CA . ASN A 1 83 ? 5.488 -9.835 17.500 1.00 91.19 83 ASN A CA 1
ATOM 645 C C . ASN A 1 83 ? 4.083 -10.461 17.446 1.00 91.19 83 ASN A C 1
ATOM 647 O O . ASN A 1 83 ? 3.919 -11.545 16.889 1.00 91.19 83 ASN A O 1
ATOM 651 N N . SER A 1 84 ? 3.066 -9.806 18.018 1.00 90.56 84 SER A N 1
ATOM 652 C CA . SER A 1 84 ? 1.682 -10.292 17.995 1.00 90.56 84 SER A CA 1
ATOM 653 C C . SER A 1 84 ? 0.933 -9.920 16.710 1.00 90.56 84 SER A C 1
ATOM 655 O O . SER A 1 84 ? -0.127 -10.496 16.429 1.00 90.56 84 SER A O 1
ATOM 657 N N . LEU A 1 85 ? 1.481 -9.003 15.897 1.00 91.12 85 LEU A N 1
ATOM 658 C CA . LEU A 1 85 ? 0.867 -8.588 14.642 1.00 91.12 85 LEU A CA 1
ATOM 659 C C . LEU A 1 85 ? 0.751 -9.784 13.699 1.00 91.12 85 LEU A C 1
ATOM 661 O O . LEU A 1 85 ? 1.718 -10.486 13.409 1.00 91.12 85 LEU A O 1
ATOM 665 N N . ASN A 1 86 ? -0.455 -10.011 13.196 1.00 92.00 86 ASN A N 1
ATOM 666 C CA . ASN A 1 86 ? -0.736 -11.079 12.253 1.00 92.00 86 ASN A CA 1
ATOM 667 C C . ASN A 1 86 ? -1.818 -10.649 11.257 1.00 92.00 86 ASN A C 1
ATOM 669 O O . ASN A 1 86 ? -2.481 -9.622 11.426 1.00 92.00 86 ASN A O 1
ATOM 673 N N . LEU A 1 87 ? -2.022 -11.468 10.225 1.00 88.75 87 LEU A N 1
ATOM 674 C CA . LEU A 1 87 ? -2.946 -11.194 9.124 1.00 88.75 87 LEU A CA 1
ATOM 675 C C . LEU A 1 87 ? -4.389 -10.897 9.581 1.00 88.75 87 LEU A C 1
ATOM 677 O O . LEU A 1 87 ? -5.081 -10.106 8.939 1.00 88.75 87 LEU A O 1
ATOM 681 N N . THR A 1 88 ? -4.850 -11.496 10.684 1.00 91.25 88 THR A N 1
ATOM 682 C CA . THR A 1 88 ? -6.213 -11.276 11.202 1.00 91.25 88 THR A CA 1
ATOM 683 C C . THR A 1 88 ? -6.377 -9.925 11.893 1.00 91.25 88 THR A C 1
ATOM 685 O O . THR A 1 88 ? -7.486 -9.399 11.924 1.00 91.25 88 THR A O 1
ATOM 688 N N . CYS A 1 89 ? -5.281 -9.330 12.370 1.00 91.06 89 CYS A N 1
ATOM 689 C CA . CYS A 1 89 ? -5.266 -8.007 12.991 1.00 91.06 89 CYS A CA 1
ATOM 690 C C . CYS A 1 89 ? -5.237 -6.866 11.968 1.00 91.06 89 CYS A C 1
ATOM 692 O O . CYS A 1 89 ? -5.612 -5.741 12.299 1.00 91.06 89 CYS A O 1
ATOM 694 N N . LEU A 1 90 ? -4.788 -7.132 10.735 1.00 92.44 90 LEU A N 1
ATOM 695 C CA . LEU A 1 90 ? -4.612 -6.099 9.712 1.00 92.44 90 LEU A CA 1
ATOM 696 C C . LEU A 1 90 ? -5.901 -5.321 9.376 1.00 92.44 90 LEU A C 1
ATOM 698 O O . LEU A 1 90 ? -5.825 -4.104 9.256 1.00 92.44 90 LEU A O 1
ATOM 702 N N . PRO A 1 91 ? -7.104 -5.926 9.308 1.00 93.69 91 PRO A N 1
ATOM 703 C CA . PRO A 1 91 ? -8.342 -5.170 9.108 1.00 93.69 91 PRO A CA 1
ATOM 704 C C . PRO A 1 91 ? -8.580 -4.052 10.130 1.00 93.69 91 PRO A C 1
ATOM 706 O O . PRO A 1 91 ? -9.117 -3.007 9.777 1.00 93.69 91 PRO A O 1
ATOM 709 N N . SER A 1 92 ? -8.153 -4.259 11.376 1.00 90.56 92 SER A N 1
ATOM 710 C CA . SER A 1 92 ? -8.243 -3.285 12.467 1.00 90.56 92 SER A CA 1
ATOM 711 C C . SER A 1 92 ? -6.952 -2.487 12.669 1.00 90.56 92 SER A C 1
ATOM 713 O O . SER A 1 92 ? -6.820 -1.787 13.667 1.00 90.56 92 SER A O 1
ATOM 715 N N . LEU A 1 93 ? -5.975 -2.575 11.757 1.00 91.69 93 LEU A N 1
ATOM 716 C CA . LEU A 1 93 ? -4.682 -1.912 11.938 1.00 91.69 93 LEU A CA 1
ATOM 717 C C . LEU A 1 93 ? -4.836 -0.393 12.069 1.00 91.69 93 LEU A C 1
ATOM 719 O O . LEU A 1 93 ? -4.118 0.202 12.861 1.00 91.69 93 LEU A O 1
ATOM 723 N N . ALA A 1 94 ? -5.818 0.219 11.396 1.00 87.25 94 ALA A N 1
ATOM 724 C CA . ALA A 1 94 ? -6.096 1.656 11.497 1.00 87.25 94 ALA A CA 1
ATOM 725 C C . ALA A 1 94 ? -6.215 2.170 12.941 1.00 87.25 94 ALA A C 1
ATOM 727 O O . ALA A 1 94 ? -5.724 3.255 13.225 1.00 87.25 94 ALA A O 1
ATOM 728 N N . SER A 1 95 ? -6.837 1.409 13.852 1.00 86.69 95 SER A N 1
ATOM 729 C CA . SER A 1 95 ? -6.999 1.829 15.254 1.00 86.69 95 SER A CA 1
ATOM 730 C C . SER A 1 95 ? -5.724 1.671 16.080 1.00 86.69 95 SER A C 1
ATOM 732 O O . SER A 1 95 ? -5.642 2.172 17.197 1.00 86.69 95 SER A O 1
ATOM 734 N N . ARG A 1 96 ? -4.754 0.921 15.555 1.00 87.56 96 ARG A N 1
ATOM 735 C CA . ARG A 1 96 ? -3.457 0.665 16.178 1.00 87.56 96 ARG A CA 1
ATOM 736 C C . ARG A 1 96 ? -2.372 1.599 15.660 1.00 87.56 96 ARG A C 1
ATOM 738 O O . ARG A 1 96 ? -1.359 1.749 16.337 1.00 87.56 96 ARG A O 1
ATOM 745 N N . LEU A 1 97 ? -2.568 2.192 14.481 1.00 85.19 97 LEU A N 1
ATOM 746 C CA . LEU A 1 97 ? -1.671 3.213 13.959 1.00 85.19 97 LEU A CA 1
ATOM 747 C C . LEU A 1 97 ? -1.809 4.452 14.850 1.00 85.19 97 LEU A C 1
ATOM 749 O O . LEU A 1 97 ? -2.862 5.089 14.874 1.00 85.19 97 LEU A O 1
ATOM 753 N N . GLY A 1 98 ? -0.775 4.748 15.640 1.00 69.56 98 GLY A N 1
ATOM 754 C CA . GLY A 1 98 ? -0.866 5.644 16.799 1.00 69.56 98 GLY A CA 1
ATOM 755 C C . GLY A 1 98 ? -1.336 7.053 16.432 1.00 69.56 98 GLY A C 1
ATOM 756 O O . GLY A 1 98 ? -2.078 7.677 17.190 1.00 69.56 98 GLY A O 1
ATOM 757 N N . LYS A 1 99 ? -0.939 7.535 15.244 1.00 76.69 99 LYS A N 1
ATOM 758 C CA . LYS A 1 99 ? -1.514 8.704 14.568 1.00 76.69 99 LYS A CA 1
ATOM 759 C C . LYS A 1 99 ? -1.022 8.765 13.123 1.00 76.69 99 LYS A C 1
ATOM 761 O O . LYS A 1 99 ? 0.140 9.087 12.875 1.00 76.69 99 LYS A O 1
ATOM 766 N N . LEU A 1 100 ? -1.910 8.513 12.165 1.00 86.12 100 LEU A N 1
ATOM 767 C CA . LEU A 1 100 ? -1.607 8.767 10.756 1.00 86.12 100 LEU A CA 1
ATOM 768 C C . LEU A 1 100 ? -1.298 10.264 10.541 1.00 86.12 100 LEU A C 1
ATOM 770 O O . LEU A 1 100 ? -1.998 11.112 11.110 1.00 86.12 100 LEU A O 1
ATOM 774 N N . PRO A 1 101 ? -0.278 10.626 9.736 1.00 90.06 101 PRO A N 1
ATOM 775 C CA . PRO A 1 101 ? -0.025 12.028 9.426 1.00 90.06 101 PRO A CA 1
ATOM 776 C C . PRO A 1 101 ? -1.217 12.664 8.683 1.00 90.06 101 PRO A C 1
ATOM 778 O O . PRO A 1 101 ? -1.993 11.953 8.039 1.00 90.06 101 PRO A O 1
ATOM 781 N N . PRO A 1 102 ? -1.374 14.001 8.710 1.00 89.38 102 PRO A N 1
ATOM 782 C CA . PRO A 1 102 ? -2.455 14.674 7.992 1.00 89.38 102 PRO A CA 1
ATOM 783 C C . PRO A 1 102 ? -2.515 14.282 6.510 1.00 89.38 102 PRO A C 1
ATOM 785 O O . PRO A 1 102 ? -1.489 14.203 5.832 1.00 89.38 102 PRO A O 1
ATOM 788 N N . GLY A 1 103 ? -3.727 14.028 6.015 1.00 90.62 103 GLY A N 1
ATOM 789 C CA . GLY A 1 103 ? -3.965 13.575 4.642 1.00 90.62 103 GLY A CA 1
ATOM 790 C C . GLY A 1 103 ? -3.760 12.074 4.419 1.00 90.62 103 GLY A C 1
ATOM 791 O O . GLY A 1 103 ? -4.051 11.602 3.324 1.00 90.62 103 GLY A O 1
ATOM 792 N N . TRP A 1 104 ? -3.308 11.311 5.420 1.00 93.75 104 TRP A N 1
ATOM 793 C CA . TRP A 1 104 ? -3.203 9.857 5.321 1.00 93.75 104 TRP A CA 1
ATOM 794 C C . TRP A 1 104 ? -4.430 9.142 5.883 1.00 93.75 104 TRP A C 1
ATOM 796 O O . TRP A 1 104 ? -4.975 9.517 6.919 1.00 93.75 104 TRP A O 1
ATOM 806 N N . SER A 1 105 ? -4.833 8.066 5.215 1.00 94.69 105 SER A N 1
ATOM 807 C CA . SER A 1 105 ? -5.848 7.130 5.686 1.00 94.69 105 SER A CA 1
ATOM 808 C C . SER A 1 105 ? -5.428 5.690 5.407 1.00 94.69 105 SER A C 1
ATOM 810 O O . SER A 1 105 ? -4.703 5.409 4.451 1.00 94.69 105 SER A O 1
ATOM 812 N N . TYR A 1 106 ? -5.886 4.779 6.262 1.00 95.94 106 TYR A N 1
ATOM 813 C CA . TYR A 1 106 ? -5.714 3.341 6.104 1.00 95.94 106 TYR A CA 1
ATOM 814 C C . TYR A 1 106 ? -7.071 2.691 5.854 1.00 95.94 106 TYR A C 1
ATOM 816 O O . TYR A 1 106 ? -8.044 2.996 6.541 1.00 95.94 106 TYR A O 1
ATOM 824 N N . GLU A 1 107 ? -7.123 1.756 4.914 1.00 95.69 107 GLU A N 1
ATOM 825 C CA . GLU A 1 107 ? -8.316 0.973 4.614 1.00 95.69 107 GLU A CA 1
ATOM 826 C C . GLU A 1 107 ? -7.947 -0.496 4.392 1.00 95.69 107 GLU A C 1
ATOM 828 O O . GLU A 1 107 ? -7.019 -0.819 3.648 1.00 95.69 107 GLU A O 1
ATOM 833 N N . ALA A 1 108 ? -8.724 -1.400 4.983 1.00 95.88 108 ALA A N 1
ATOM 834 C CA . ALA A 1 108 ? -8.736 -2.804 4.606 1.00 95.88 108 ALA A CA 1
ATOM 835 C C . ALA A 1 108 ? -9.972 -3.076 3.750 1.00 95.88 108 ALA A C 1
ATOM 837 O O . ALA A 1 108 ? -11.096 -2.878 4.207 1.00 95.88 108 ALA A O 1
ATOM 838 N N . LYS A 1 109 ? -9.784 -3.562 2.521 1.00 95.06 109 LYS A N 1
ATOM 839 C CA . LYS A 1 109 ? -10.904 -3.813 1.607 1.00 95.06 109 LYS A CA 1
ATOM 840 C C . LYS A 1 109 ? -10.737 -5.078 0.794 1.00 95.06 109 LYS A C 1
ATOM 842 O O . LYS A 1 109 ? -9.626 -5.537 0.536 1.00 95.06 109 LYS A O 1
ATOM 847 N N . ARG A 1 110 ? -11.860 -5.639 0.351 1.00 95.75 110 ARG A N 1
ATOM 848 C CA . ARG A 1 110 ? -11.856 -6.704 -0.653 1.00 95.75 110 ARG A CA 1
ATOM 849 C C . ARG A 1 110 ? -11.765 -6.071 -2.039 1.00 95.75 110 ARG A C 1
ATOM 851 O O . ARG A 1 110 ? -12.530 -5.164 -2.356 1.00 95.75 110 ARG A O 1
ATOM 858 N N . LEU A 1 111 ? -10.818 -6.525 -2.852 1.00 93.88 111 LEU A N 1
ATOM 859 C CA . LEU A 1 111 ? -10.644 -6.016 -4.208 1.00 93.88 111 LEU A CA 1
ATOM 860 C C . LEU A 1 111 ? -11.790 -6.486 -5.106 1.00 93.88 111 LEU A C 1
ATOM 862 O O . LEU A 1 111 ? -12.148 -7.659 -5.098 1.00 93.88 111 LEU A O 1
ATOM 866 N N . ASN A 1 112 ? -12.346 -5.574 -5.898 1.00 95.69 112 ASN A N 1
ATOM 867 C CA . ASN A 1 112 ? -13.379 -5.879 -6.892 1.00 95.69 112 ASN A CA 1
ATOM 868 C C . ASN A 1 112 ? -12.800 -6.263 -8.262 1.00 95.69 112 ASN A C 1
ATOM 870 O O . ASN A 1 112 ? -13.498 -6.850 -9.080 1.00 95.69 112 ASN A O 1
ATOM 874 N N . LYS A 1 113 ? -11.532 -5.933 -8.509 1.00 94.94 113 LYS A N 1
ATOM 875 C CA . LYS A 1 113 ? -10.794 -6.234 -9.735 1.00 94.94 113 LYS A CA 1
ATOM 876 C C . LYS A 1 113 ? -9.346 -6.569 -9.409 1.00 94.94 113 LYS A C 1
ATOM 878 O O . LYS A 1 113 ? -8.860 -6.203 -8.337 1.00 94.94 113 LYS A O 1
ATOM 883 N N . ASP A 1 114 ? -8.673 -7.217 -10.352 1.00 93.12 114 ASP A N 1
ATOM 884 C CA . ASP A 1 114 ? -7.235 -7.441 -10.268 1.00 93.12 114 ASP A CA 1
ATOM 885 C C . ASP A 1 114 ? -6.500 -6.093 -10.160 1.00 93.12 114 ASP A C 1
ATOM 887 O O . ASP A 1 114 ? -6.819 -5.123 -10.857 1.00 93.12 114 ASP A O 1
ATOM 891 N N . VAL A 1 115 ? -5.517 -6.029 -9.264 1.00 91.06 115 VAL A N 1
ATOM 892 C CA . VAL A 1 115 ? -4.609 -4.891 -9.110 1.00 91.06 115 VAL A CA 1
ATOM 893 C C . VAL A 1 115 ? -3.211 -5.363 -9.467 1.00 91.06 115 VAL A C 1
ATOM 895 O O . VAL A 1 115 ? -2.602 -6.150 -8.741 1.00 91.06 115 VAL A O 1
ATOM 898 N N . ASN A 1 116 ? -2.708 -4.861 -10.589 1.00 88.62 116 ASN A N 1
ATOM 899 C CA . ASN A 1 116 ? -1.355 -5.132 -11.048 1.00 88.62 116 ASN A CA 1
ATOM 900 C C . ASN A 1 116 ? -0.422 -4.066 -10.502 1.00 88.62 116 ASN A C 1
ATOM 902 O O . ASN A 1 116 ? -0.685 -2.869 -10.626 1.00 88.62 116 ASN A O 1
ATOM 906 N N . VAL A 1 117 ? 0.684 -4.515 -9.934 1.00 84.38 117 VAL A N 1
ATOM 907 C CA . VAL A 1 117 ? 1.748 -3.644 -9.476 1.00 84.38 117 VAL A CA 1
ATOM 908 C C . VAL A 1 117 ? 2.994 -3.983 -10.261 1.00 84.38 117 VAL A C 1
ATOM 910 O O . VAL A 1 117 ? 3.577 -5.059 -10.114 1.00 84.38 117 VAL A O 1
ATOM 913 N N . THR A 1 118 ? 3.376 -3.040 -11.109 1.00 81.31 118 THR A N 1
ATOM 914 C CA . THR A 1 118 ? 4.518 -3.162 -12.002 1.00 81.31 118 THR A CA 1
ATOM 915 C C . THR A 1 118 ? 5.447 -1.982 -11.796 1.00 81.31 118 THR A C 1
ATOM 917 O O . THR A 1 118 ? 5.003 -0.835 -11.734 1.00 81.31 118 THR A O 1
ATOM 920 N N . THR A 1 119 ? 6.744 -2.243 -11.720 1.00 75.25 119 THR A N 1
ATOM 921 C CA . THR A 1 119 ? 7.733 -1.187 -11.962 1.00 75.25 119 THR A CA 1
ATOM 922 C C . THR A 1 119 ? 7.742 -0.816 -13.449 1.00 75.25 119 THR A C 1
ATOM 924 O O . THR A 1 119 ? 7.349 -1.652 -14.267 1.00 75.25 119 THR A O 1
ATOM 927 N N . PRO A 1 120 ? 8.155 0.410 -13.821 1.00 69.88 120 PRO A N 1
ATOM 928 C CA . PRO A 1 120 ? 8.277 0.809 -15.222 1.00 69.88 120 PRO A CA 1
ATOM 929 C C . PRO A 1 120 ? 9.082 -0.200 -16.037 1.00 69.88 120 PRO A C 1
ATOM 931 O O . PRO A 1 120 ? 9.962 -0.867 -15.494 1.00 69.88 120 PRO A O 1
ATOM 934 N N . ILE A 1 121 ? 8.786 -0.323 -17.332 1.00 55.62 121 ILE A N 1
ATOM 935 C CA . ILE A 1 121 ? 9.503 -1.249 -18.211 1.00 55.62 121 ILE A CA 1
ATOM 936 C C . ILE A 1 121 ? 10.968 -0.816 -18.383 1.00 55.62 121 ILE A C 1
ATOM 938 O O . ILE A 1 121 ? 11.299 0.368 -18.316 1.00 55.62 121 ILE A O 1
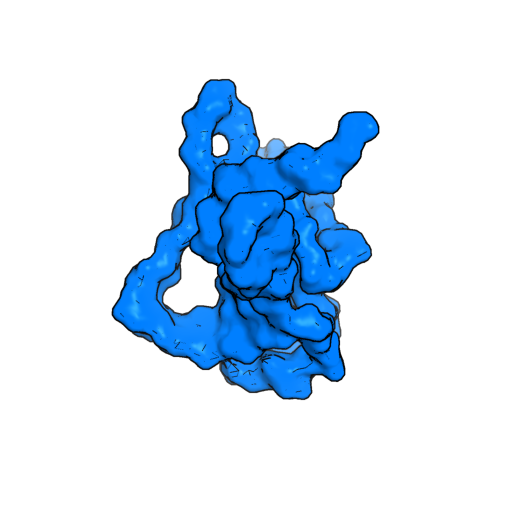ATOM 942 N N . LEU A 1 122 ? 11.854 -1.787 -18.607 1.00 50.94 122 LEU A N 1
ATOM 943 C CA . LEU A 1 122 ? 13.275 -1.562 -18.869 1.00 50.94 122 LEU A CA 1
ATOM 944 C C . LEU A 1 122 ? 13.458 -0.617 -20.069 1.00 50.94 122 LEU A C 1
ATOM 946 O O . LEU A 1 122 ? 13.174 -1.001 -21.201 1.00 50.94 122 LEU A O 1
ATOM 950 N N . VAL A 1 123 ? 14.008 0.579 -19.852 1.00 49.00 123 VAL A N 1
ATOM 951 C CA . VAL A 1 123 ? 14.589 1.392 -20.932 1.00 49.00 123 VAL A CA 1
ATOM 952 C C . VAL A 1 123 ? 16.111 1.278 -20.829 1.00 49.00 123 VAL A C 1
ATOM 954 O O . VAL A 1 123 ? 16.721 1.779 -19.887 1.00 49.00 123 VAL A O 1
ATOM 957 N N . GLY A 1 124 ? 16.734 0.565 -21.774 1.00 54.66 124 GLY A N 1
ATOM 958 C CA . GLY A 1 124 ? 18.197 0.507 -21.909 1.00 54.66 124 GLY A CA 1
ATOM 959 C C . GLY A 1 124 ? 18.957 -0.318 -20.857 1.00 54.66 124 GLY A C 1
ATOM 960 O O . GLY A 1 124 ? 20.106 -0.003 -20.566 1.00 54.66 124 GLY A O 1
ATOM 961 N N . GLY A 1 125 ? 18.342 -1.347 -20.259 1.00 46.84 125 GLY A N 1
ATOM 962 C CA . GLY A 1 125 ? 19.045 -2.310 -19.389 1.00 46.84 125 GLY A CA 1
ATOM 963 C C . GLY A 1 125 ? 19.396 -1.819 -17.976 1.00 46.84 125 GLY A C 1
ATOM 964 O O . GLY A 1 125 ? 20.119 -2.504 -17.256 1.00 46.84 125 GLY A O 1
ATOM 965 N N . LYS A 1 126 ? 18.887 -0.655 -17.550 1.00 55.56 126 LYS A N 1
ATOM 966 C CA . LYS A 1 126 ? 19.045 -0.151 -16.175 1.00 55.56 126 LYS A CA 1
ATOM 967 C C . LYS A 1 126 ? 17.932 -0.671 -15.266 1.00 55.56 126 LYS A C 1
ATOM 969 O O . LYS A 1 126 ? 16.789 -0.827 -15.690 1.00 55.56 126 LYS A O 1
ATOM 974 N N . ALA A 1 127 ? 18.280 -0.934 -14.009 1.00 56.62 127 ALA A N 1
ATOM 975 C CA . ALA A 1 127 ? 17.342 -1.432 -13.015 1.00 56.62 127 ALA A CA 1
ATOM 976 C C . ALA A 1 127 ? 16.219 -0.413 -12.740 1.00 56.62 127 ALA A C 1
ATOM 978 O O . ALA A 1 127 ? 16.455 0.793 -12.657 1.00 56.62 127 ALA A O 1
ATOM 979 N N . THR A 1 128 ? 14.990 -0.912 -12.635 1.00 71.56 128 THR A N 1
ATOM 980 C CA . THR A 1 128 ? 13.770 -0.100 -12.572 1.00 71.56 128 THR A CA 1
ATOM 981 C C . THR A 1 128 ? 13.533 0.443 -11.165 1.00 71.56 128 THR A C 1
ATOM 983 O O . THR A 1 128 ? 14.010 -0.120 -10.179 1.00 71.56 128 THR A O 1
ATOM 986 N N . VAL A 1 129 ? 12.814 1.561 -11.059 1.00 81.38 129 VAL A N 1
ATOM 987 C CA . VAL A 1 129 ? 12.523 2.213 -9.774 1.00 81.38 129 VAL A CA 1
ATOM 988 C C . VAL A 1 129 ? 11.111 1.851 -9.326 1.00 81.38 129 VAL A C 1
ATOM 990 O O . VAL A 1 129 ? 10.171 1.889 -10.115 1.00 81.38 129 VAL A O 1
ATOM 993 N N . GLY A 1 130 ? 10.956 1.501 -8.052 1.00 86.06 130 GLY A N 1
ATOM 994 C CA . GLY A 1 130 ? 9.673 1.403 -7.366 1.00 86.06 130 GLY A CA 1
ATOM 995 C C . GLY A 1 130 ? 9.582 2.423 -6.236 1.00 86.06 130 GLY A C 1
ATOM 996 O O . GLY A 1 130 ? 10.600 2.871 -5.714 1.00 86.06 130 GLY A O 1
ATOM 997 N N . VAL A 1 131 ? 8.357 2.760 -5.841 1.00 90.19 131 VAL A N 1
ATOM 998 C CA . VAL A 1 131 ? 8.095 3.643 -4.700 1.00 90.19 131 VAL A CA 1
ATOM 999 C C . VAL A 1 131 ? 7.493 2.811 -3.576 1.00 90.19 131 VAL A C 1
ATOM 1001 O O . VAL A 1 131 ? 6.470 2.144 -3.771 1.00 90.19 131 VAL A O 1
ATOM 1004 N N . VAL A 1 132 ? 8.137 2.836 -2.413 1.00 92.56 132 VAL A N 1
ATOM 1005 C CA . VAL A 1 132 ? 7.676 2.144 -1.205 1.00 92.56 132 VAL A CA 1
ATOM 1006 C C . VAL A 1 132 ? 7.577 3.108 -0.032 1.00 92.56 132 VAL A C 1
ATOM 1008 O O . VAL A 1 132 ? 8.273 4.117 0.007 1.00 92.56 132 VAL A O 1
ATOM 1011 N N . ILE A 1 133 ? 6.717 2.792 0.928 1.00 93.44 133 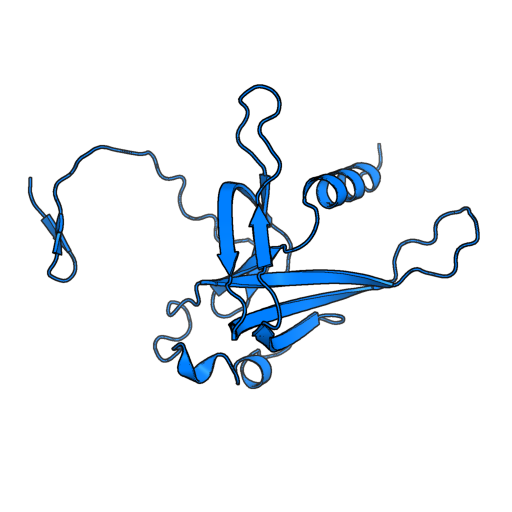ILE A N 1
ATOM 1012 C CA . ILE A 1 133 ? 6.604 3.502 2.207 1.00 93.44 133 ILE A CA 1
ATOM 1013 C C . ILE A 1 133 ? 6.586 2.490 3.350 1.00 93.44 133 ILE A C 1
ATOM 1015 O O . ILE A 1 133 ? 6.243 1.322 3.136 1.00 93.44 133 ILE A O 1
ATOM 1019 N N . GLN A 1 134 ? 6.914 2.950 4.555 1.00 93.50 134 GLN A N 1
ATOM 1020 C CA . GLN A 1 134 ? 6.753 2.172 5.780 1.00 93.50 134 GLN A CA 1
ATOM 1021 C C . GLN A 1 134 ? 5.950 2.923 6.837 1.00 93.50 134 GLN A C 1
ATOM 1023 O O . GLN A 1 134 ? 6.015 4.152 6.912 1.00 93.50 134 GLN A O 1
ATOM 1028 N N . ASP A 1 135 ? 5.205 2.163 7.636 1.00 93.00 135 ASP A N 1
ATOM 1029 C CA . ASP A 1 135 ? 4.533 2.639 8.847 1.00 93.00 135 ASP A CA 1
ATOM 1030 C C . ASP A 1 135 ? 5.374 2.352 10.106 1.00 93.00 135 ASP A C 1
ATOM 1032 O O . ASP A 1 135 ? 6.456 1.765 10.038 1.00 93.00 135 ASP A O 1
ATOM 1036 N N . GLU A 1 136 ? 4.891 2.780 11.270 1.00 91.44 136 GLU A N 1
ATOM 1037 C CA . GLU A 1 136 ? 5.562 2.615 12.564 1.00 91.44 136 GLU A CA 1
ATOM 1038 C C . GLU A 1 136 ? 5.740 1.159 13.003 1.00 91.44 136 GLU A C 1
ATOM 1040 O O . GLU A 1 136 ? 6.596 0.887 13.840 1.00 91.44 136 GLU A O 1
ATOM 1045 N N . PHE A 1 137 ? 4.983 0.220 12.428 1.00 92.12 137 PHE A N 1
ATOM 1046 C CA . PHE A 1 137 ? 5.153 -1.214 12.667 1.00 92.12 137 PHE A CA 1
ATOM 1047 C C . PHE A 1 137 ? 6.158 -1.845 11.696 1.00 92.12 137 PHE A C 1
ATOM 1049 O O . PHE A 1 137 ? 6.364 -3.056 11.731 1.00 92.12 137 PHE A O 1
ATOM 1056 N N . GLN A 1 138 ? 6.799 -1.037 10.842 1.00 91.31 138 GLN A N 1
ATOM 1057 C CA . GLN A 1 138 ? 7.691 -1.465 9.763 1.00 91.31 138 GLN A CA 1
ATOM 1058 C C . GLN A 1 138 ? 6.985 -2.326 8.704 1.00 91.31 138 GLN A C 1
ATOM 1060 O O . GLN A 1 138 ? 7.631 -3.065 7.952 1.00 91.31 138 GLN A O 1
ATOM 1065 N N . ASN A 1 139 ? 5.657 -2.219 8.584 1.00 94.06 139 ASN A N 1
ATOM 1066 C CA . ASN A 1 139 ? 4.957 -2.797 7.444 1.00 94.06 139 ASN A CA 1
ATOM 1067 C C . ASN A 1 139 ? 5.362 -2.026 6.189 1.00 94.06 139 ASN A C 1
ATOM 1069 O O . ASN A 1 139 ? 5.478 -0.801 6.205 1.00 94.06 139 ASN A O 1
ATOM 1073 N N . THR A 1 140 ? 5.565 -2.738 5.085 1.00 93.25 140 THR A N 1
ATOM 1074 C CA . THR A 1 140 ? 5.997 -2.135 3.821 1.00 93.25 140 THR A CA 1
ATOM 1075 C C . THR A 1 140 ? 4.843 -2.102 2.835 1.00 93.25 140 THR A C 1
ATOM 1077 O O . THR A 1 140 ? 4.191 -3.119 2.587 1.00 93.25 140 THR A O 1
ATOM 1080 N N . TYR A 1 141 ? 4.629 -0.940 2.222 1.00 94.88 141 TYR A N 1
ATOM 1081 C CA . TYR A 1 141 ? 3.599 -0.715 1.214 1.00 94.88 141 TYR A CA 1
ATOM 1082 C C . TYR A 1 141 ? 4.236 -0.251 -0.090 1.00 94.88 141 TYR A C 1
ATOM 1084 O O . TYR A 1 141 ? 5.218 0.487 -0.094 1.00 94.88 141 TYR A O 1
ATOM 1092 N N . THR A 1 142 ? 3.664 -0.675 -1.208 1.00 93.69 142 THR A N 1
ATOM 1093 C CA . THR A 1 142 ? 4.099 -0.326 -2.558 1.00 93.69 142 THR A CA 1
ATOM 1094 C C . THR A 1 142 ? 3.091 0.600 -3.219 1.00 93.69 142 THR A C 1
ATOM 1096 O O . THR A 1 142 ? 1.893 0.337 -3.177 1.00 93.69 142 THR A O 1
ATOM 1099 N N . TYR A 1 143 ? 3.579 1.639 -3.891 1.00 93.44 143 TYR A N 1
ATOM 1100 C CA . TYR A 1 143 ? 2.758 2.554 -4.678 1.00 93.44 143 TYR A CA 1
ATOM 1101 C C . TYR A 1 143 ? 2.008 1.850 -5.819 1.00 93.44 143 TYR A C 1
ATOM 1103 O O . TYR A 1 143 ? 2.587 1.062 -6.563 1.00 93.44 143 TYR A O 1
ATOM 1111 N N . LEU A 1 144 ? 0.718 2.163 -5.954 1.00 92.19 144 LEU A N 1
ATOM 1112 C CA . LEU A 1 144 ? -0.191 1.612 -6.966 1.00 92.19 144 LEU A CA 1
ATOM 1113 C C . LEU A 1 144 ? -0.300 2.470 -8.235 1.00 92.19 144 LEU A C 1
ATOM 1115 O O . LEU A 1 144 ? -0.934 2.055 -9.203 1.00 92.19 144 LEU A O 1
ATOM 1119 N N . GLY A 1 145 ? 0.232 3.693 -8.218 1.00 87.94 145 GLY A N 1
ATOM 1120 C CA . GLY A 1 145 ? 0.127 4.611 -9.349 1.00 87.94 145 GLY A CA 1
ATOM 1121 C C . GLY A 1 145 ? 1.195 4.382 -10.417 1.00 87.94 145 GLY A C 1
ATOM 1122 O O . GLY A 1 145 ? 2.062 3.517 -10.314 1.00 87.94 145 GLY A O 1
ATOM 1123 N N . ASN A 1 146 ? 1.149 5.214 -11.455 1.00 85.50 146 ASN A N 1
ATOM 1124 C CA . ASN A 1 146 ? 2.166 5.215 -12.498 1.00 85.50 146 ASN A CA 1
ATOM 1125 C C . ASN A 1 146 ? 3.472 5.816 -11.944 1.00 85.50 146 ASN A C 1
ATOM 1127 O O . ASN A 1 146 ? 3.541 7.015 -11.663 1.00 85.50 146 ASN A O 1
ATOM 1131 N N . VAL A 1 147 ? 4.495 4.975 -11.783 1.00 83.62 147 VAL A N 1
ATOM 1132 C CA . VAL A 1 147 ? 5.790 5.384 -11.221 1.00 83.62 147 VAL A CA 1
ATOM 1133 C C . VAL A 1 147 ? 6.519 6.377 -12.134 1.00 83.62 147 VAL A C 1
ATOM 1135 O O . VAL A 1 147 ? 7.138 7.302 -11.620 1.00 83.62 147 VAL A O 1
ATOM 1138 N N . ASP A 1 148 ? 6.392 6.279 -13.461 1.00 81.50 148 ASP A N 1
ATOM 1139 C CA . ASP A 1 148 ? 7.014 7.247 -14.379 1.00 81.50 148 ASP A CA 1
ATOM 1140 C C . ASP A 1 148 ? 6.459 8.658 -14.163 1.00 81.50 148 ASP A C 1
ATOM 1142 O O . ASP A 1 148 ? 7.213 9.619 -14.012 1.00 81.50 148 ASP A O 1
ATOM 1146 N N . ARG A 1 149 ? 5.130 8.790 -14.051 1.00 79.56 149 ARG A N 1
ATOM 1147 C CA . ARG A 1 149 ? 4.478 10.068 -13.721 1.00 79.56 149 ARG A CA 1
ATOM 1148 C C . ARG A 1 149 ? 4.894 10.583 -12.349 1.00 79.56 149 ARG A C 1
ATOM 1150 O O . ARG A 1 149 ? 5.077 11.787 -12.189 1.00 79.56 149 ARG A O 1
ATOM 1157 N N . TYR A 1 150 ? 5.052 9.685 -11.381 1.00 81.81 150 TYR A N 1
ATOM 1158 C CA . TYR A 1 150 ? 5.519 10.040 -10.045 1.00 81.81 150 TYR A CA 1
ATOM 1159 C C . TYR A 1 150 ? 6.938 10.636 -10.082 1.00 81.81 150 TYR A C 1
ATOM 1161 O O . TYR A 1 150 ? 7.185 11.696 -9.509 1.00 81.81 150 TYR A O 1
ATOM 1169 N N . LEU A 1 151 ? 7.860 10.002 -10.813 1.00 80.25 151 LEU A N 1
ATOM 1170 C CA . LEU A 1 151 ? 9.239 10.475 -10.963 1.00 80.25 151 LEU A CA 1
ATOM 1171 C C . LEU A 1 151 ? 9.329 11.793 -11.747 1.00 80.25 151 LEU A C 1
ATOM 1173 O O . LEU A 1 151 ? 10.113 12.668 -11.379 1.00 80.25 151 LEU A O 1
ATOM 1177 N N . LEU A 1 152 ? 8.509 11.967 -12.789 1.00 78.19 152 LEU A N 1
ATOM 1178 C CA . LEU A 1 152 ? 8.426 13.227 -13.536 1.00 78.19 152 LEU A CA 1
ATOM 1179 C C . LEU A 1 152 ? 7.990 14.388 -12.634 1.00 78.19 152 LEU A C 1
ATOM 1181 O O . LEU A 1 152 ? 8.625 15.442 -12.650 1.00 78.19 152 LEU A O 1
ATOM 1185 N N . ALA A 1 153 ? 6.961 14.179 -11.807 1.00 75.25 153 ALA A N 1
ATOM 1186 C CA . ALA A 1 153 ? 6.492 15.188 -10.861 1.00 75.25 153 ALA A CA 1
ATOM 1187 C C . ALA A 1 153 ? 7.567 15.550 -9.820 1.00 75.25 153 ALA A C 1
ATOM 1189 O O . ALA A 1 153 ? 7.738 16.723 -9.500 1.00 75.25 153 ALA A O 1
ATOM 1190 N N . LEU A 1 154 ? 8.340 14.572 -9.330 1.00 73.81 154 LEU A N 1
ATOM 1191 C CA . LEU A 1 154 ? 9.456 14.837 -8.414 1.00 73.81 154 LEU A CA 1
ATOM 1192 C C . LEU A 1 154 ? 10.547 15.703 -9.058 1.00 73.81 154 LEU A C 1
ATOM 1194 O O . LEU A 1 154 ? 11.007 16.664 -8.439 1.00 73.81 154 LEU A O 1
ATOM 1198 N N . ASN A 1 155 ? 10.942 15.407 -10.297 1.00 68.88 155 ASN A N 1
ATOM 1199 C CA . ASN A 1 155 ? 11.993 16.159 -10.988 1.00 68.88 155 ASN A CA 1
ATOM 1200 C C . ASN A 1 155 ? 11.595 17.612 -11.280 1.00 68.88 155 ASN A C 1
ATOM 1202 O O . ASN A 1 155 ? 12.443 18.491 -11.203 1.00 68.88 155 ASN A O 1
ATOM 1206 N N . GLN A 1 156 ? 10.311 17.884 -11.522 1.00 59.06 156 GLN A N 1
ATOM 1207 C CA . GLN A 1 156 ? 9.790 19.246 -11.706 1.00 59.06 156 GLN A CA 1
ATOM 1208 C C . GLN A 1 156 ? 9.776 20.087 -10.416 1.00 59.06 156 GLN A C 1
ATOM 1210 O O . GLN A 1 156 ? 9.559 21.294 -10.470 1.00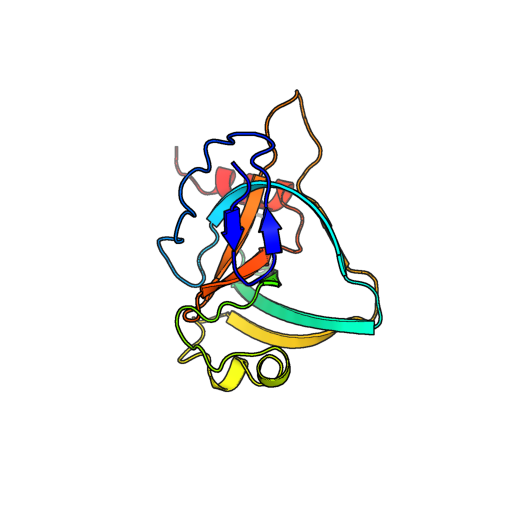 59.06 156 GLN A O 1
ATOM 1215 N N . THR A 1 157 ? 9.970 19.473 -9.243 1.00 54.53 157 THR A N 1
ATOM 1216 C CA . THR A 1 157 ? 9.913 20.174 -7.946 1.00 54.53 157 THR A CA 1
ATOM 1217 C C . THR A 1 157 ? 11.270 20.534 -7.350 1.00 54.53 157 THR A C 1
ATOM 1219 O O . THR A 1 157 ? 11.301 21.221 -6.328 1.00 54.53 157 THR A O 1
ATOM 1222 N N . LYS A 1 158 ? 12.382 20.113 -7.965 1.00 41.81 158 LYS A N 1
ATOM 1223 C CA . LYS A 1 158 ? 13.720 20.561 -7.561 1.00 41.81 158 LYS A CA 1
ATOM 1224 C C . LYS A 1 158 ? 13.988 21.946 -8.171 1.00 41.81 158 LYS A C 1
ATOM 1226 O O . LYS A 1 158 ? 13.899 22.055 -9.391 1.00 41.81 158 LYS A O 1
ATOM 1231 N N . PRO A 1 159 ? 14.278 22.994 -7.376 1.00 42.44 159 PRO A N 1
ATOM 1232 C CA . PRO A 1 159 ? 14.776 24.244 -7.939 1.00 42.44 159 PRO A CA 1
ATOM 1233 C C . PRO A 1 159 ? 16.145 23.999 -8.592 1.00 42.44 159 PRO A C 1
ATOM 1235 O O . PRO A 1 159 ? 16.923 23.186 -8.083 1.00 42.44 159 PRO A O 1
ATOM 1238 N N . ASN A 1 160 ? 16.386 24.666 -9.726 1.00 40.03 160 ASN A N 1
ATOM 1239 C CA . ASN A 1 160 ? 17.712 24.765 -10.346 1.00 40.03 160 ASN A CA 1
ATOM 1240 C C . ASN A 1 160 ? 18.697 25.470 -9.412 1.00 40.03 160 ASN A C 1
ATOM 1242 O O . ASN A 1 160 ? 18.255 26.412 -8.712 1.00 40.03 160 ASN A O 1
#

Foldseek 3Di:
DFDQDPNDTDDCPDDDPDPPPPPPPDAPDKDKDQAWDKDKDAQQDKWKKKKAWDFADDDPPPDHGDIDIWMWIFPFFDCPQPVPDDPVCRQVVQVVQPDDPPRMDMHIDGHRGMQIDGFDDDDPPGGTIWIWGAGPRRTIITIRDHVVVVVVVVVVPDDD

Sequence (160 aa):
AIKNVGGINMTLVGRVPVAVPITPTKLYAPNLVIRNVNFIWKAGSRAFILTREQEGKRCESGDAGRRVKEQYIMQSYSQQVDNSLNLTCLPSLASRLGKLPPGWSYEAKRLNKDVNVTTPILVGGKATVGVVIQDEFQNTYTYLGNVDRYLLALNQTKPN

pLDDT: mean 79.21, std 16.09, range [40.03, 96.94]

Secondary structure (DSSP, 8-state):
-EEEETTEEEE-------------SSTT--EEEE---EEEEPTT-EEEEEEEEEEPP--SS-----EEEEEEEEEE---SS-TT--TTTGGGGGGTSS-PPTTEEEEEEE-SS-EEEEPPP-STTPPPEEEEEE-TT--EEEE-S-HHHHHHHHHTTS--